Protein AF-A0A7W1ZQX9-F1 (afdb_monomer_lite)

Secondary structure (DSSP, 8-state):
--SSSS-S-----EEEEE-HHHHHHHHHHGGGS-HHHHHHHHHTS-HHHH-S---HHHHHHHHHHHHHHHHHHHHHHHTT--EEEEE--

Radius of gyration: 17.43 Å; chains: 1; bounding box: 52×27×38 Å

pLDDT: mean 88.39, std 15.39, range [42.12, 98.31]

Structure (mmCIF, N/CA/C/O backbone):
data_AF-A0A7W1ZQX9-F1
#
_entry.id   AF-A0A7W1ZQX9-F1
#
loop_
_atom_site.group_PDB
_atom_site.id
_atom_site.type_symbol
_atom_site.label_atom_id
_atom_site.label_alt_id
_atom_site.label_comp_id
_atom_site.label_asym_id
_atom_site.label_entity_id
_atom_site.label_seq_id
_atom_site.pdbx_PDB_ins_code
_atom_site.Cartn_x
_atom_site.Cartn_y
_atom_site.Cartn_z
_atom_site.occupancy
_atom_site.B_iso_or_equiv
_atom_site.auth_seq_id
_atom_site.auth_comp_id
_atom_site.auth_asym_id
_atom_site.auth_atom_id
_atom_site.pdbx_PDB_model_num
ATOM 1 N N . MET A 1 1 ? -37.497 18.509 -11.426 1.00 42.12 1 MET A N 1
ATOM 2 C CA . MET A 1 1 ? -36.688 18.377 -10.188 1.00 42.12 1 MET A CA 1
ATOM 3 C C . MET A 1 1 ? -35.847 17.087 -10.161 1.00 42.12 1 MET A C 1
ATOM 5 O O . MET A 1 1 ? -35.496 16.617 -9.092 1.00 42.12 1 MET A O 1
ATOM 9 N N . SER A 1 2 ? -35.449 16.537 -11.315 1.00 42.75 2 SER A N 1
ATOM 10 C CA . SER A 1 2 ? -34.618 15.321 -11.430 1.00 42.75 2 SER A CA 1
ATOM 11 C C . SER A 1 2 ? -33.214 15.604 -11.992 1.00 42.75 2 SER A C 1
ATOM 13 O O . SER A 1 2 ? -32.550 14.703 -12.484 1.00 42.75 2 SER A O 1
ATOM 15 N N . HIS A 1 3 ? -32.750 16.856 -11.898 1.00 42.66 3 HIS A N 1
ATOM 16 C CA . HIS A 1 3 ? -31.380 17.269 -12.244 1.00 42.66 3 HIS A CA 1
ATOM 17 C C . HIS A 1 3 ? -30.496 17.510 -11.003 1.00 42.66 3 HIS A C 1
ATOM 19 O O . HIS A 1 3 ? -29.384 17.995 -11.135 1.00 42.66 3 HIS A O 1
ATOM 25 N N . VAL A 1 4 ? -30.991 17.216 -9.791 1.00 53.72 4 VAL A N 1
ATOM 26 C CA . VAL A 1 4 ? -30.352 17.630 -8.522 1.00 53.72 4 VAL A CA 1
ATOM 27 C C . VAL A 1 4 ? -29.337 16.612 -7.989 1.00 53.72 4 VAL A C 1
ATOM 29 O O . VAL A 1 4 ? -28.508 16.974 -7.164 1.00 53.72 4 VAL A O 1
ATOM 32 N N . VAL A 1 5 ? -29.376 15.352 -8.438 1.00 55.53 5 VAL A N 1
ATOM 33 C CA . VAL A 1 5 ? -28.575 14.288 -7.799 1.00 55.53 5 VAL A CA 1
ATOM 34 C C . VAL A 1 5 ? -27.696 13.507 -8.783 1.00 55.53 5 VAL A C 1
ATOM 36 O O . VAL A 1 5 ? -26.563 13.203 -8.439 1.00 55.53 5 VAL A O 1
ATOM 39 N N . LEU A 1 6 ? -28.168 13.195 -9.999 1.00 50.69 6 LEU A N 1
ATOM 40 C CA . LEU A 1 6 ? -27.460 12.310 -10.948 1.00 50.69 6 LEU A CA 1
ATOM 41 C C . LEU A 1 6 ? -27.715 12.689 -12.425 1.00 50.69 6 LEU A C 1
ATOM 43 O O . LEU A 1 6 ? -28.056 11.834 -13.236 1.00 50.69 6 LEU A O 1
ATOM 47 N N . ALA A 1 7 ? -27.622 13.972 -12.786 1.00 44.62 7 ALA A N 1
ATOM 48 C CA . ALA A 1 7 ? -27.630 14.387 -14.193 1.00 44.62 7 ALA A CA 1
ATOM 49 C C . ALA A 1 7 ? -26.223 14.856 -14.593 1.00 44.62 7 ALA A C 1
ATOM 51 O O . ALA A 1 7 ? -25.741 15.860 -14.077 1.00 44.62 7 ALA A O 1
ATOM 52 N N . GLY A 1 8 ? -25.574 14.107 -15.485 1.00 60.78 8 GLY A N 1
ATOM 53 C CA . GLY A 1 8 ? -24.206 14.316 -15.963 1.00 60.78 8 GLY A CA 1
ATOM 54 C C . GLY A 1 8 ? -23.679 13.050 -16.644 1.00 60.78 8 GLY A C 1
ATOM 55 O O . GLY A 1 8 ? -24.350 12.016 -16.616 1.00 60.78 8 GLY A O 1
ATOM 56 N N . GLU A 1 9 ? -22.503 13.118 -17.266 1.00 60.84 9 GLU A N 1
ATOM 57 C CA . GLU A 1 9 ? -21.846 11.911 -17.776 1.00 60.84 9 GLU A CA 1
ATOM 58 C C . GLU A 1 9 ? -21.427 11.006 -16.604 1.00 60.84 9 GLU A C 1
ATOM 60 O O . GLU A 1 9 ? -20.835 11.497 -15.638 1.00 60.84 9 GLU A O 1
ATOM 65 N N . PRO A 1 10 ? -21.731 9.697 -16.643 1.00 56.31 10 PRO A N 1
ATOM 66 C CA . PRO A 1 10 ? -21.261 8.767 -15.631 1.00 56.31 10 PRO A CA 1
ATOM 67 C C . PRO A 1 10 ? -19.740 8.636 -15.734 1.00 56.31 10 PRO A C 1
ATOM 69 O O . PRO A 1 10 ? -19.208 8.045 -16.669 1.00 56.31 10 PRO A O 1
ATOM 72 N N . LEU A 1 11 ? -19.041 9.194 -14.751 1.00 59.56 11 LEU A N 1
ATOM 73 C CA . LEU A 1 11 ? -17.604 9.019 -14.599 1.00 59.56 11 LEU A CA 1
ATOM 74 C C . LEU A 1 11 ? -17.351 7.640 -13.970 1.00 59.56 11 LEU A C 1
ATOM 76 O O . LEU A 1 11 ? -17.873 7.322 -12.897 1.00 59.56 11 LEU A O 1
ATOM 80 N N . TYR A 1 12 ? -16.587 6.798 -14.664 1.00 65.00 12 TYR A N 1
ATOM 81 C CA . TYR A 1 12 ? -16.247 5.442 -14.229 1.00 65.00 12 TYR A CA 1
ATOM 82 C C . TYR A 1 12 ? -15.147 5.488 -13.161 1.00 65.00 12 TYR A C 1
ATOM 84 O O . TYR A 1 12 ? -13.969 5.320 -13.453 1.00 65.00 12 TYR A O 1
ATOM 92 N N . TYR A 1 13 ? -15.532 5.732 -11.910 1.00 74.06 13 TYR A N 1
ATOM 93 C CA . TYR A 1 13 ? -14.607 5.696 -10.777 1.00 74.06 13 TYR A CA 1
ATOM 94 C C . TYR A 1 13 ? -14.485 4.291 -10.192 1.00 74.06 13 TYR A C 1
ATOM 96 O O . TYR A 1 13 ? -15.486 3.608 -9.958 1.00 74.06 13 TYR A O 1
ATOM 104 N N . ILE A 1 14 ? -13.261 3.888 -9.853 1.00 82.56 14 ILE A N 1
ATOM 105 C CA . ILE A 1 14 ? -13.043 2.714 -9.008 1.00 82.56 14 ILE A CA 1
ATOM 106 C C . ILE A 1 14 ? -13.208 3.162 -7.557 1.00 82.56 14 ILE A C 1
ATOM 108 O O . ILE A 1 14 ? -12.386 3.915 -7.038 1.00 82.56 14 ILE A O 1
ATOM 112 N N . ILE A 1 15 ? -14.258 2.679 -6.890 1.00 89.19 15 ILE A N 1
ATOM 113 C CA . ILE A 1 15 ? -14.496 2.910 -5.461 1.00 89.19 15 ILE A CA 1
ATOM 114 C C . ILE A 1 15 ? -14.412 1.574 -4.724 1.00 89.19 15 ILE A C 1
ATOM 116 O O . ILE A 1 15 ? -15.175 0.649 -4.996 1.00 89.19 15 ILE A O 1
ATOM 120 N N . SER A 1 16 ? -13.495 1.466 -3.763 1.00 91.00 16 SER A N 1
ATOM 121 C CA . SER A 1 16 ? -13.294 0.252 -2.968 1.00 91.00 16 SER A CA 1
ATOM 122 C C . SER A 1 16 ? -13.292 0.569 -1.476 1.00 91.00 16 SER A C 1
ATOM 124 O O . SER A 1 16 ? -12.330 1.140 -0.959 1.00 91.00 16 SER A O 1
ATOM 126 N N . LEU A 1 17 ? -14.321 0.105 -0.764 1.00 95.56 17 LEU A N 1
ATOM 127 C CA . LEU A 1 17 ? -14.408 0.172 0.694 1.00 95.56 17 LEU A CA 1
ATOM 128 C C . LEU A 1 17 ? -13.855 -1.109 1.334 1.00 95.56 17 LEU A C 1
ATOM 130 O O . LEU A 1 17 ? -14.267 -2.215 0.984 1.00 95.56 17 LEU A O 1
ATOM 134 N N . LYS A 1 18 ? -12.944 -0.967 2.299 1.00 97.75 18 LYS A N 1
ATOM 135 C CA . LYS A 1 18 ? -12.448 -2.056 3.148 1.00 97.75 18 LYS A CA 1
ATOM 136 C C . LYS A 1 18 ? -13.070 -1.958 4.535 1.00 97.75 18 LYS A C 1
ATOM 138 O O . LYS A 1 18 ? -13.041 -0.899 5.1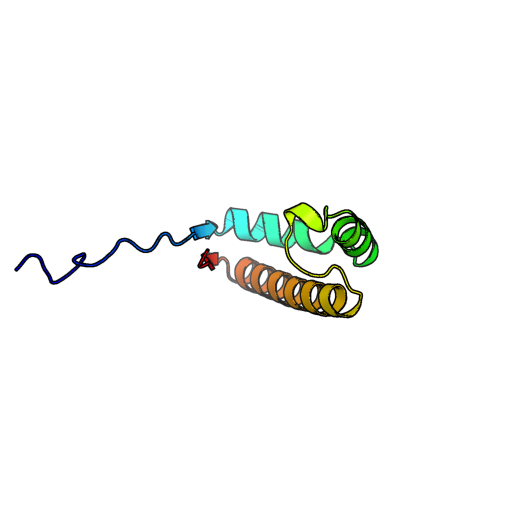64 1.00 97.75 18 LYS A O 1
ATOM 143 N N . THR A 1 19 ? -13.625 -3.070 5.005 1.00 98.06 19 THR A N 1
ATOM 144 C CA . THR A 1 19 ? -14.164 -3.203 6.367 1.00 98.06 19 THR A CA 1
ATOM 145 C C . THR A 1 19 ? -13.042 -3.158 7.412 1.00 98.06 19 THR A C 1
ATOM 147 O O . THR A 1 19 ? -11.906 -3.503 7.085 1.00 98.06 19 THR A O 1
ATOM 150 N N . PRO A 1 20 ? -13.326 -2.829 8.687 1.00 98.25 20 PRO A N 1
ATOM 151 C CA . PRO A 1 20 ? -12.309 -2.821 9.740 1.00 98.25 20 PRO A CA 1
ATOM 152 C C . PRO A 1 20 ? -11.569 -4.153 9.900 1.00 98.25 20 PRO A C 1
ATOM 154 O O . PRO A 1 20 ? -10.386 -4.159 10.225 1.00 98.25 20 PRO A O 1
ATOM 157 N N . GLN A 1 21 ? -12.241 -5.286 9.658 1.00 97.88 21 GLN A N 1
ATOM 158 C CA . GLN A 1 21 ? -11.586 -6.595 9.676 1.00 97.88 21 GLN A CA 1
ATOM 159 C C . GLN A 1 21 ? -10.572 -6.718 8.535 1.00 97.88 21 GLN A C 1
ATOM 161 O O . GLN A 1 21 ? -9.407 -6.989 8.793 1.00 97.88 21 GLN A O 1
ATOM 166 N N . GLN A 1 22 ? -10.979 -6.407 7.302 1.00 97.88 22 GLN A N 1
ATOM 167 C CA . GLN A 1 22 ? -10.069 -6.421 6.1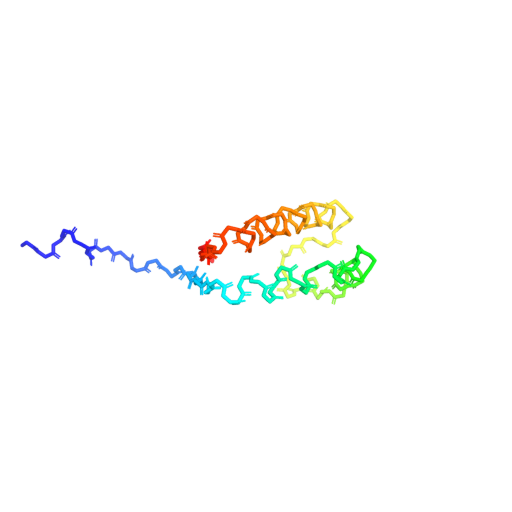53 1.00 97.88 22 GLN A CA 1
ATOM 168 C C . GLN A 1 22 ? -8.900 -5.447 6.334 1.00 97.88 22 GLN A C 1
ATOM 170 O O . GLN A 1 22 ? -7.778 -5.760 5.960 1.00 97.88 22 GLN A O 1
ATOM 175 N N . VAL A 1 23 ? -9.141 -4.277 6.931 1.00 98.31 23 VAL A N 1
ATOM 176 C CA . VAL A 1 23 ? -8.091 -3.297 7.242 1.00 98.31 23 VAL A CA 1
ATOM 177 C C . VAL A 1 23 ? -7.057 -3.885 8.205 1.00 98.31 23 VAL A C 1
ATOM 179 O O . VAL A 1 23 ? -5.864 -3.711 7.970 1.00 98.31 23 VAL A O 1
ATOM 182 N N . ARG A 1 24 ? -7.481 -4.620 9.244 1.00 98.00 24 ARG A N 1
ATOM 183 C CA . ARG A 1 24 ? -6.560 -5.327 10.153 1.00 98.00 24 ARG A CA 1
ATOM 184 C C . ARG A 1 24 ? -5.761 -6.409 9.434 1.00 98.00 24 ARG A C 1
ATOM 186 O O . ARG A 1 24 ? -4.546 -6.465 9.607 1.00 98.00 24 ARG A O 1
ATOM 193 N N . ASP A 1 25 ? -6.425 -7.220 8.617 1.00 98.00 25 ASP A N 1
ATOM 194 C CA . ASP A 1 25 ? -5.778 -8.313 7.885 1.00 98.00 25 ASP A CA 1
ATOM 195 C C . ASP A 1 25 ? -4.721 -7.768 6.908 1.00 98.00 25 ASP A C 1
ATOM 197 O O . ASP A 1 25 ? -3.596 -8.265 6.848 1.00 98.00 25 ASP A O 1
ATOM 201 N N . ILE A 1 26 ? -5.044 -6.678 6.204 1.00 97.50 26 ILE A N 1
ATOM 202 C CA . ILE A 1 26 ? -4.113 -5.981 5.309 1.00 97.50 26 ILE A CA 1
ATOM 203 C C . ILE A 1 26 ? -2.952 -5.373 6.105 1.00 97.50 26 ILE A C 1
ATOM 205 O O . ILE A 1 26 ? -1.794 -5.583 5.747 1.00 97.50 26 ILE A O 1
ATOM 209 N N . ALA A 1 27 ? -3.232 -4.656 7.198 1.00 97.62 27 ALA A N 1
ATOM 210 C CA . ALA A 1 27 ? -2.196 -4.042 8.031 1.00 97.62 27 ALA A CA 1
ATOM 211 C C . ALA A 1 27 ? -1.208 -5.075 8.604 1.00 97.62 27 ALA A C 1
ATOM 213 O O . ALA A 1 27 ? -0.030 -4.759 8.765 1.00 97.62 27 ALA A O 1
ATOM 214 N N . ALA A 1 28 ? -1.668 -6.301 8.872 1.00 97.44 28 ALA A N 1
ATOM 215 C CA . ALA A 1 28 ? -0.823 -7.407 9.314 1.00 97.44 28 ALA A CA 1
ATOM 216 C C . ALA A 1 28 ? 0.026 -8.013 8.180 1.00 97.44 28 ALA A C 1
ATOM 218 O O . ALA A 1 28 ? 1.150 -8.443 8.427 1.00 97.44 28 ALA A O 1
ATOM 219 N N . ALA A 1 29 ? -0.481 -8.037 6.943 1.00 97.06 29 ALA A N 1
ATOM 220 C CA . ALA A 1 29 ? 0.205 -8.642 5.800 1.00 97.06 29 ALA A CA 1
ATOM 221 C C . ALA A 1 29 ? 1.243 -7.716 5.139 1.00 97.06 29 ALA A C 1
ATOM 223 O O . ALA A 1 29 ? 2.307 -8.174 4.722 1.00 97.06 29 ALA A O 1
ATOM 224 N N . LEU A 1 30 ? 0.958 -6.410 5.044 1.00 94.88 30 LEU A N 1
ATOM 225 C CA . LEU A 1 30 ? 1.808 -5.454 4.321 1.00 94.88 30 LEU A CA 1
ATOM 226 C C . LEU A 1 30 ? 3.285 -5.411 4.775 1.00 94.88 30 LEU A C 1
ATOM 228 O O . LEU A 1 30 ? 4.140 -5.252 3.896 1.00 94.88 30 LEU A O 1
ATOM 232 N N . PRO A 1 31 ? 3.637 -5.547 6.073 1.00 94.00 31 PRO A N 1
ATOM 233 C CA . PRO A 1 31 ? 5.031 -5.528 6.524 1.00 94.00 31 PRO A CA 1
ATOM 234 C C . PRO A 1 31 ? 5.899 -6.668 5.975 1.00 94.00 31 PRO A C 1
ATOM 236 O O . PRO A 1 31 ? 7.112 -6.505 5.894 1.00 94.00 31 PRO A O 1
ATOM 239 N N . ALA A 1 32 ? 5.303 -7.796 5.570 1.00 96.19 32 ALA A N 1
ATOM 240 C CA . ALA A 1 32 ? 6.046 -8.950 5.057 1.00 96.19 32 ALA A CA 1
ATOM 241 C C . ALA A 1 32 ? 6.685 -8.704 3.676 1.00 96.19 32 ALA A C 1
ATOM 243 O O . ALA A 1 32 ? 7.573 -9.445 3.262 1.00 96.19 32 ALA A O 1
ATOM 244 N N . ILE A 1 33 ? 6.247 -7.670 2.954 1.00 96.38 33 ILE A N 1
ATOM 245 C CA . ILE A 1 33 ? 6.770 -7.331 1.627 1.00 96.38 33 ILE A CA 1
ATOM 246 C C . ILE A 1 33 ? 8.063 -6.518 1.796 1.00 96.38 33 ILE A C 1
ATOM 248 O O . ILE A 1 33 ? 8.031 -5.334 2.119 1.00 96.38 33 ILE A O 1
ATOM 252 N N . THR A 1 34 ? 9.230 -7.122 1.608 1.00 97.12 34 THR A N 1
ATOM 253 C CA . THR A 1 34 ? 10.499 -6.380 1.704 1.00 97.12 34 THR A CA 1
ATOM 254 C C . THR A 1 34 ? 10.685 -5.447 0.503 1.00 97.12 34 THR A C 1
ATOM 256 O O . THR A 1 34 ? 10.044 -5.616 -0.535 1.00 97.12 34 THR A O 1
ATOM 259 N N . GLN A 1 35 ? 11.573 -4.454 0.626 1.00 97.38 35 GLN A N 1
ATOM 260 C CA . GLN A 1 35 ? 11.916 -3.581 -0.503 1.00 97.38 35 GLN A CA 1
ATOM 261 C C . GLN A 1 35 ? 12.521 -4.375 -1.664 1.00 97.38 35 GLN A C 1
ATOM 263 O O . GLN A 1 35 ? 12.226 -4.090 -2.818 1.00 97.38 35 GLN A O 1
ATOM 268 N N . GLU A 1 36 ? 13.326 -5.392 -1.357 1.00 97.38 36 GLU A N 1
ATOM 269 C CA . GLU A 1 36 ? 13.927 -6.286 -2.347 1.00 97.38 36 GLU A CA 1
ATOM 270 C C . GLU A 1 36 ? 12.867 -7.088 -3.113 1.00 97.38 36 GLU A C 1
ATOM 272 O O . GLU A 1 36 ? 12.874 -7.093 -4.342 1.00 97.38 36 GLU A O 1
ATOM 277 N N . GLU A 1 37 ? 11.901 -7.688 -2.411 1.00 96.69 37 GLU A N 1
ATOM 278 C CA . GLU A 1 37 ? 10.804 -8.428 -3.047 1.00 96.69 37 GLU A CA 1
ATOM 279 C C . GLU A 1 37 ? 9.917 -7.501 -3.888 1.00 96.69 37 GLU A C 1
ATOM 281 O O . GLU A 1 37 ? 9.532 -7.833 -5.011 1.00 96.69 37 GLU A O 1
ATOM 286 N N . PHE A 1 38 ? 9.613 -6.309 -3.368 1.00 96.50 38 PHE A N 1
ATOM 287 C CA . PHE A 1 38 ? 8.848 -5.303 -4.100 1.00 96.50 38 PHE A CA 1
ATOM 288 C C . PHE A 1 38 ? 9.579 -4.876 -5.375 1.00 96.50 38 PHE A C 1
ATOM 290 O O . PHE A 1 38 ? 8.978 -4.809 -6.445 1.00 96.50 38 PHE A O 1
ATOM 297 N N . ARG A 1 39 ? 10.889 -4.641 -5.272 1.00 97.19 39 ARG A N 1
ATOM 298 C CA . ARG A 1 39 ? 11.760 -4.280 -6.390 1.00 97.19 39 ARG A CA 1
ATOM 299 C C . ARG A 1 39 ? 11.790 -5.360 -7.454 1.00 97.19 39 ARG A C 1
ATOM 301 O O . ARG A 1 39 ? 11.577 -5.060 -8.625 1.00 97.19 39 ARG A O 1
ATOM 308 N N . HIS A 1 40 ? 12.014 -6.606 -7.050 1.00 96.88 40 HIS A N 1
ATOM 309 C CA . HIS A 1 40 ? 12.019 -7.741 -7.963 1.00 96.88 40 HIS A CA 1
ATOM 310 C C . HIS A 1 40 ? 10.704 -7.821 -8.754 1.00 96.88 40 HIS A C 1
ATOM 312 O O . HIS A 1 40 ? 10.724 -7.972 -9.973 1.00 96.88 40 HIS A O 1
ATOM 318 N N . ARG A 1 41 ? 9.557 -7.629 -8.088 1.00 95.25 41 ARG A N 1
ATOM 319 C CA . ARG A 1 41 ? 8.244 -7.601 -8.754 1.00 95.25 41 ARG A CA 1
ATOM 320 C C . ARG A 1 41 ? 8.052 -6.390 -9.661 1.00 95.25 41 ARG A C 1
ATOM 322 O O . ARG A 1 41 ? 7.496 -6.553 -10.741 1.00 95.25 41 ARG A O 1
ATOM 329 N N . TYR A 1 42 ? 8.503 -5.206 -9.248 1.00 95.31 42 TYR A N 1
ATOM 330 C CA . TYR A 1 42 ? 8.375 -3.972 -10.027 1.00 95.31 42 TYR A CA 1
ATOM 331 C C . TYR A 1 42 ? 9.092 -4.075 -11.378 1.00 95.31 42 TYR A C 1
ATOM 333 O O . TYR A 1 42 ? 8.508 -3.787 -12.418 1.00 95.31 42 TYR A O 1
ATOM 341 N N . PHE A 1 43 ? 10.331 -4.568 -11.387 1.00 95.75 43 PHE A N 1
ATOM 342 C CA . PHE A 1 43 ? 11.101 -4.726 -12.627 1.00 95.75 43 PHE A CA 1
ATOM 343 C C . PHE A 1 43 ? 10.714 -5.965 -13.450 1.00 95.75 43 PHE A C 1
ATOM 345 O O . PHE A 1 43 ? 11.176 -6.112 -14.578 1.00 95.75 43 PHE A O 1
ATOM 352 N N . ALA A 1 44 ? 9.855 -6.839 -12.918 1.00 95.69 44 ALA A N 1
ATOM 353 C CA . ALA A 1 44 ? 9.261 -7.948 -13.664 1.00 95.69 44 ALA A CA 1
ATOM 354 C C . ALA A 1 44 ? 7.984 -7.548 -14.430 1.00 95.69 44 ALA A C 1
ATOM 356 O O . ALA A 1 44 ? 7.437 -8.368 -15.171 1.00 95.69 44 ALA A O 1
ATOM 357 N N . ILE A 1 45 ? 7.489 -6.317 -14.253 1.00 94.19 45 ILE A N 1
ATOM 358 C CA . ILE A 1 45 ? 6.346 -5.791 -15.004 1.00 94.19 45 ILE A CA 1
ATOM 359 C C . ILE A 1 45 ? 6.722 -5.708 -16.489 1.00 94.19 45 ILE A C 1
ATOM 361 O O . ILE A 1 45 ? 7.799 -5.230 -16.837 1.00 94.19 45 ILE A O 1
ATOM 365 N N . ASP A 1 46 ? 5.831 -6.147 -17.383 1.00 92.69 46 ASP A N 1
ATOM 366 C CA . ASP A 1 46 ? 6.030 -5.953 -18.821 1.00 92.69 46 ASP A CA 1
ATOM 367 C C . ASP A 1 46 ? 5.891 -4.458 -19.171 1.00 92.69 46 ASP A C 1
ATOM 369 O O . ASP A 1 46 ? 4.780 -3.915 -19.093 1.00 92.69 46 ASP A O 1
ATOM 373 N N . PRO A 1 47 ? 6.973 -3.781 -19.603 1.00 88.31 47 PRO A N 1
ATOM 374 C CA . PRO A 1 47 ? 6.941 -2.349 -19.881 1.00 88.31 47 PRO A CA 1
ATOM 375 C C . PRO A 1 47 ? 5.983 -1.995 -21.025 1.00 88.31 47 PRO A C 1
ATOM 377 O O . PRO A 1 47 ? 5.430 -0.896 -21.039 1.00 88.31 47 PRO A O 1
ATOM 380 N N . LYS A 1 48 ? 5.740 -2.916 -21.972 1.00 87.19 48 LYS A N 1
ATOM 381 C CA . LYS A 1 48 ? 4.806 -2.672 -23.084 1.00 87.19 48 LYS A CA 1
ATOM 382 C C . LYS A 1 48 ? 3.359 -2.617 -22.613 1.00 87.19 48 LYS A C 1
ATOM 384 O O . LYS A 1 48 ? 2.582 -1.831 -23.143 1.00 87.19 48 LYS A O 1
ATOM 389 N N . SER A 1 49 ? 3.016 -3.450 -21.636 1.00 89.75 49 SER A N 1
ATOM 390 C CA . SER A 1 49 ? 1.674 -3.514 -21.058 1.00 89.75 49 SER A CA 1
ATOM 391 C C . SER A 1 49 ? 1.434 -2.408 -20.028 1.00 89.75 49 SER A C 1
ATOM 393 O O . SER A 1 49 ? 0.312 -1.932 -19.895 1.00 89.75 49 SER A O 1
ATOM 395 N N . TYR A 1 50 ? 2.477 -1.991 -19.306 1.00 88.00 50 TYR A N 1
ATOM 396 C CA . TYR A 1 50 ? 2.374 -0.969 -18.264 1.00 88.00 50 TYR A CA 1
ATOM 397 C C . TYR A 1 50 ? 2.256 0.454 -18.819 1.00 88.00 50 TYR A C 1
ATOM 399 O O . TYR A 1 50 ? 1.560 1.279 -18.238 1.00 88.00 50 TYR A O 1
ATOM 407 N N . GLY A 1 51 ? 2.911 0.746 -19.948 1.00 86.31 51 GLY A N 1
ATOM 408 C CA . GLY A 1 51 ? 2.800 2.045 -20.622 1.00 86.31 51 GLY A CA 1
ATOM 409 C C . GLY A 1 51 ? 3.599 3.187 -19.979 1.00 86.31 51 GLY A C 1
ATOM 410 O O . GLY A 1 51 ? 3.590 4.294 -20.512 1.00 86.31 51 GLY A O 1
ATOM 411 N N . PHE A 1 52 ? 4.334 2.921 -18.895 1.00 84.06 52 PHE A N 1
ATOM 412 C CA . PHE A 1 52 ? 5.219 3.876 -18.223 1.00 84.06 52 PHE A CA 1
ATOM 413 C C . PHE A 1 52 ? 6.655 3.340 -18.117 1.00 84.06 52 PHE A C 1
ATOM 415 O O . PHE A 1 52 ? 6.863 2.122 -18.159 1.00 84.06 52 PHE A O 1
ATOM 422 N N . PRO A 1 53 ? 7.661 4.224 -17.976 1.00 83.75 53 PRO A N 1
ATOM 423 C CA . PRO A 1 53 ? 9.033 3.805 -17.724 1.00 83.75 53 PRO A CA 1
ATOM 424 C C . PRO A 1 53 ? 9.159 2.979 -16.434 1.00 83.75 53 PRO A C 1
ATOM 426 O O . PRO A 1 53 ? 8.548 3.273 -15.411 1.00 83.75 53 PRO A O 1
ATOM 429 N N . LEU A 1 54 ? 9.988 1.936 -16.486 1.00 90.94 54 LEU A N 1
ATOM 430 C CA . LEU A 1 54 ? 10.410 1.164 -15.317 1.00 90.94 54 LEU A CA 1
ATOM 431 C C . LEU A 1 54 ? 11.841 1.577 -14.972 1.00 90.94 54 LEU A C 1
ATOM 433 O O . LEU A 1 54 ? 12.791 0.842 -15.240 1.00 90.94 54 LEU A O 1
ATOM 437 N N . SER A 1 55 ? 12.000 2.801 -14.470 1.00 93.12 55 SER A N 1
ATOM 438 C CA . SER A 1 55 ? 13.297 3.332 -14.048 1.00 93.12 55 SER A CA 1
ATOM 439 C C . SER A 1 55 ? 13.533 3.143 -12.545 1.00 93.12 55 SER A C 1
ATOM 441 O O . SER A 1 55 ? 12.622 2.825 -11.780 1.00 93.12 55 SER A O 1
ATOM 443 N N . GLU A 1 56 ? 14.775 3.358 -12.111 1.00 94.44 56 GLU A N 1
ATOM 444 C CA . GLU A 1 56 ? 15.130 3.411 -10.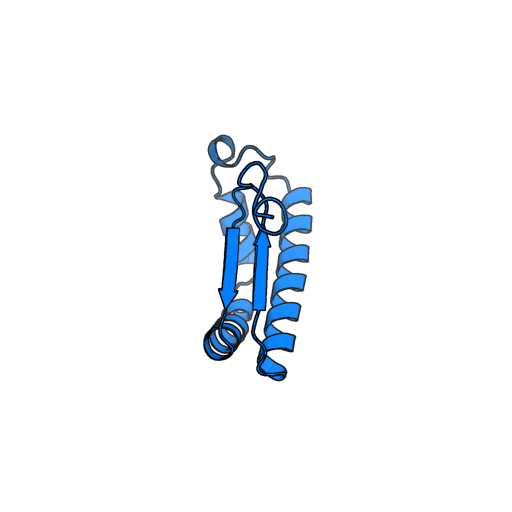686 1.00 94.44 56 GLU A CA 1
ATOM 445 C C . GLU A 1 56 ? 14.404 4.532 -9.939 1.00 94.44 56 GLU A C 1
ATOM 447 O O . GLU A 1 56 ? 14.012 4.360 -8.785 1.00 94.44 56 GLU A O 1
ATOM 452 N N . GLU A 1 57 ? 14.218 5.674 -10.602 1.00 94.62 57 GLU A N 1
ATOM 453 C CA . GLU A 1 57 ? 13.527 6.834 -10.045 1.00 94.62 57 GLU A CA 1
ATOM 454 C C . GLU A 1 57 ? 12.042 6.523 -9.828 1.00 94.62 57 GLU A C 1
ATOM 456 O O . GLU A 1 57 ? 11.524 6.719 -8.727 1.00 94.62 57 GLU A O 1
ATOM 461 N N . ASP A 1 58 ? 11.388 5.929 -10.830 1.00 93.38 58 ASP A N 1
ATOM 462 C CA . ASP A 1 58 ? 9.984 5.515 -10.734 1.00 93.38 58 ASP A CA 1
ATOM 463 C C . ASP A 1 58 ? 9.785 4.422 -9.675 1.00 93.38 58 ASP A C 1
ATOM 465 O O . ASP A 1 58 ? 8.795 4.430 -8.936 1.00 93.38 58 ASP A O 1
ATOM 469 N N . PHE A 1 59 ? 10.742 3.494 -9.552 1.00 95.56 59 PHE A N 1
ATOM 470 C CA . PHE A 1 59 ? 10.744 2.510 -8.472 1.00 95.56 59 PHE A CA 1
ATOM 471 C C . PHE A 1 59 ? 10.808 3.192 -7.100 1.00 95.56 59 PHE A C 1
ATOM 473 O O . PHE A 1 59 ? 10.019 2.845 -6.219 1.00 95.56 59 PHE A O 1
ATOM 480 N N . 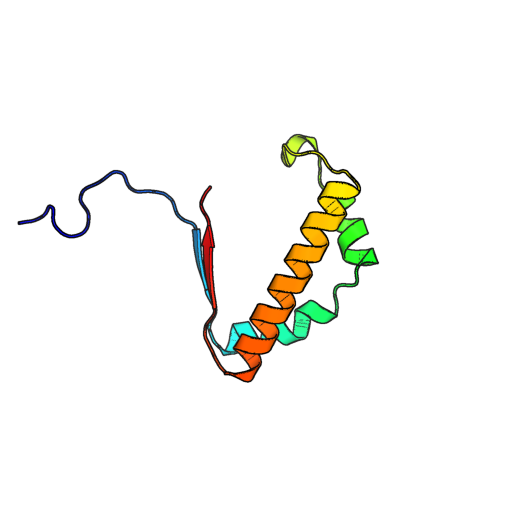GLY A 1 60 ? 11.719 4.154 -6.915 1.00 96.06 60 GLY A N 1
ATOM 481 C CA . GLY A 1 60 ? 11.852 4.908 -5.667 1.00 96.06 60 GLY A CA 1
ATOM 482 C C . GLY A 1 60 ? 10.550 5.616 -5.293 1.00 96.06 60 GLY A C 1
ATOM 483 O O . GLY A 1 60 ? 10.025 5.405 -4.201 1.00 96.06 60 GLY A O 1
ATOM 484 N N . TYR A 1 61 ? 9.967 6.346 -6.245 1.00 94.38 61 TYR A N 1
ATOM 485 C CA . TYR A 1 61 ? 8.670 7.005 -6.084 1.00 94.38 61 TYR A CA 1
ATOM 486 C C . TYR A 1 61 ? 7.557 6.022 -5.689 1.00 94.38 61 TYR A C 1
ATOM 488 O O . TYR A 1 61 ? 6.802 6.256 -4.742 1.00 94.38 61 TYR A O 1
ATOM 496 N N . THR A 1 62 ? 7.470 4.885 -6.382 1.00 94.50 62 THR A N 1
ATOM 497 C CA . THR A 1 62 ? 6.453 3.857 -6.121 1.00 94.50 62 THR A CA 1
ATOM 498 C C . THR A 1 62 ? 6.634 3.219 -4.739 1.00 94.50 62 THR A C 1
ATOM 500 O O . THR A 1 62 ? 5.657 2.966 -4.027 1.00 94.50 62 THR A O 1
ATOM 503 N N . TRP A 1 63 ? 7.879 2.969 -4.332 1.00 96.56 63 TRP A N 1
ATOM 504 C CA . TRP A 1 63 ? 8.203 2.406 -3.025 1.00 96.56 63 TRP A CA 1
ATOM 505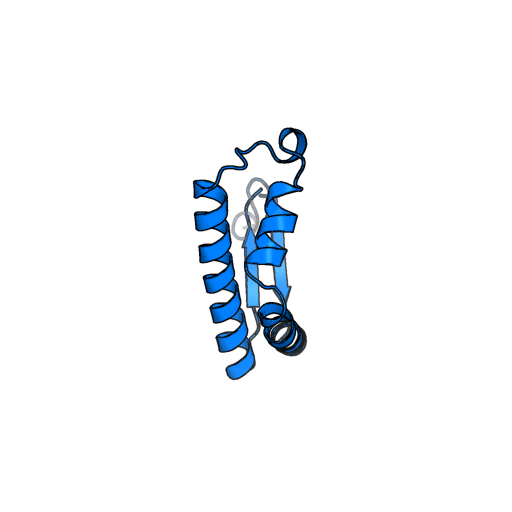 C C . TRP A 1 63 ? 7.850 3.354 -1.871 1.00 96.56 63 TRP A C 1
ATOM 507 O O . TRP A 1 63 ? 7.310 2.904 -0.852 1.00 96.56 63 TRP A O 1
ATOM 517 N N . ASP A 1 64 ? 8.096 4.652 -2.040 1.00 96.62 64 ASP A N 1
ATOM 518 C CA . ASP A 1 64 ? 7.752 5.672 -1.047 1.00 96.62 64 ASP A CA 1
ATOM 519 C C . ASP A 1 64 ? 6.231 5.783 -0.866 1.00 96.62 64 ASP A C 1
ATOM 521 O O . ASP A 1 64 ? 5.729 5.765 0.263 1.00 96.62 64 ASP A O 1
ATOM 525 N N . TRP A 1 65 ? 5.465 5.769 -1.963 1.00 95.69 65 TRP A N 1
ATOM 526 C CA . TRP A 1 65 ? 4.001 5.682 -1.895 1.00 95.69 65 TRP A CA 1
ATOM 527 C C . TRP A 1 65 ? 3.518 4.431 -1.172 1.00 95.69 65 TRP A C 1
ATOM 529 O O . TRP A 1 65 ? 2.579 4.491 -0.371 1.00 95.69 65 TRP A O 1
ATOM 539 N N . PHE A 1 66 ? 4.174 3.296 -1.407 1.00 96.56 66 PHE A N 1
ATOM 540 C CA . PHE A 1 66 ? 3.854 2.064 -0.704 1.00 96.56 66 PHE A CA 1
ATOM 541 C C . PHE A 1 66 ? 4.091 2.177 0.812 1.00 96.56 66 PHE A C 1
ATOM 543 O O . PHE A 1 66 ? 3.304 1.623 1.586 1.00 96.56 66 PHE A O 1
ATOM 550 N N . GLN A 1 67 ? 5.086 2.952 1.268 1.00 97.56 67 GLN A N 1
ATOM 551 C CA . GLN A 1 67 ? 5.230 3.256 2.700 1.00 97.56 67 GLN A CA 1
ATOM 552 C C . GLN A 1 67 ? 4.049 4.079 3.225 1.00 97.56 67 GLN A C 1
ATOM 554 O O . GLN A 1 67 ? 3.489 3.744 4.269 1.00 97.56 67 GLN A O 1
ATOM 559 N N . GLY A 1 68 ? 3.587 5.080 2.473 1.00 96.19 68 GLY A N 1
ATOM 560 C CA . GLY A 1 68 ? 2.385 5.843 2.828 1.00 96.19 68 GLY A CA 1
ATOM 561 C C . GLY A 1 68 ? 1.137 4.960 2.972 1.00 96.19 68 GLY A C 1
ATOM 562 O O . GLY A 1 68 ? 0.374 5.095 3.932 1.00 96.19 68 GLY A O 1
ATOM 563 N N . VAL A 1 69 ? 0.957 3.987 2.071 1.00 96.25 69 VAL A N 1
ATOM 564 C CA . VAL A 1 69 ? -0.136 3.001 2.153 1.00 96.25 69 VAL A CA 1
ATOM 565 C C . VAL A 1 69 ? -0.021 2.151 3.421 1.00 96.25 69 VAL A C 1
ATOM 567 O O . VAL A 1 69 ? -1.025 1.923 4.100 1.00 96.25 69 VAL A O 1
ATOM 570 N N . ARG A 1 70 ? 1.187 1.709 3.788 1.00 97.00 70 ARG A N 1
ATOM 571 C CA . ARG A 1 70 ? 1.413 0.961 5.036 1.00 97.00 70 ARG A CA 1
ATOM 572 C C . ARG A 1 70 ? 1.003 1.762 6.257 1.00 97.00 70 ARG A C 1
ATOM 574 O O . ARG A 1 70 ? 0.266 1.247 7.096 1.00 97.00 70 ARG A O 1
ATOM 581 N N . GLU A 1 71 ? 1.441 3.012 6.339 1.00 97.50 71 GLU A N 1
ATOM 582 C CA . GLU A 1 71 ? 1.102 3.886 7.458 1.00 97.50 71 GLU A CA 1
ATOM 583 C C . GLU A 1 71 ? -0.405 4.121 7.566 1.00 97.50 71 GLU A C 1
ATOM 585 O O . GLU A 1 71 ? -0.963 4.052 8.665 1.00 97.50 71 GLU A O 1
ATOM 590 N N . LEU A 1 72 ? -1.081 4.347 6.435 1.00 97.06 72 LEU A N 1
ATOM 591 C CA . LEU A 1 72 ? -2.533 4.499 6.385 1.00 97.06 72 LEU A CA 1
ATOM 592 C C . LEU A 1 72 ? -3.237 3.278 6.990 1.00 97.06 72 LEU A C 1
ATOM 594 O O . LEU A 1 72 ? -4.063 3.428 7.893 1.00 97.06 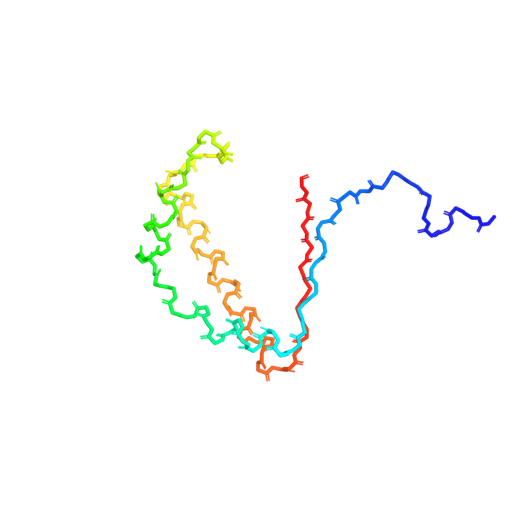72 LEU A O 1
ATOM 598 N N . TYR A 1 73 ? -2.898 2.072 6.523 1.00 98.12 73 TYR A N 1
ATOM 599 C CA . TYR A 1 73 ? -3.524 0.841 7.008 1.00 98.12 73 TYR A CA 1
ATOM 600 C C . TYR A 1 73 ? -3.192 0.555 8.473 1.00 98.12 73 TYR A C 1
ATOM 602 O O . TYR A 1 73 ? -4.079 0.145 9.219 1.00 98.12 73 TYR A O 1
ATOM 610 N N . GLN A 1 74 ? -1.963 0.818 8.924 1.00 97.69 74 GLN A N 1
ATOM 611 C CA . GLN A 1 74 ? -1.589 0.658 10.333 1.00 97.69 74 GLN A CA 1
ATOM 612 C C . GLN A 1 74 ? -2.399 1.583 11.252 1.00 97.69 74 GLN A C 1
ATOM 614 O O . GLN A 1 74 ? -2.933 1.132 12.269 1.00 97.69 74 GLN A O 1
ATOM 619 N N . ARG A 1 75 ? -2.537 2.864 10.888 1.00 98.06 75 ARG A N 1
ATOM 620 C CA . ARG A 1 75 ? -3.333 3.836 11.657 1.00 98.06 75 ARG A CA 1
ATOM 621 C C . ARG A 1 75 ? -4.814 3.458 11.654 1.00 98.06 75 ARG A C 1
ATOM 623 O O . ARG A 1 75 ? -5.431 3.383 12.715 1.00 98.06 75 ARG A O 1
ATOM 630 N N . ALA A 1 76 ? -5.369 3.138 10.484 1.00 97.88 76 ALA A N 1
ATOM 631 C CA . ALA A 1 76 ? -6.766 2.735 10.355 1.00 97.88 76 ALA A CA 1
ATOM 632 C C . ALA A 1 76 ? -7.076 1.446 11.135 1.00 97.88 76 ALA A C 1
ATOM 634 O O . ALA A 1 76 ? -8.112 1.369 11.795 1.00 97.88 76 ALA A O 1
ATOM 635 N N . ALA A 1 77 ? -6.169 0.464 11.126 1.00 97.94 77 ALA A N 1
ATOM 636 C CA . ALA A 1 77 ? -6.310 -0.769 11.896 1.00 97.94 77 ALA A CA 1
ATOM 637 C C . ALA A 1 77 ? -6.301 -0.506 13.407 1.00 97.94 77 ALA A C 1
ATOM 639 O O . ALA A 1 77 ? -7.157 -1.037 14.117 1.00 97.94 77 ALA A O 1
ATOM 640 N N . LYS A 1 78 ? -5.383 0.347 13.891 1.00 98.00 78 LYS A N 1
ATOM 641 C CA . LYS A 1 78 ? -5.299 0.743 15.307 1.00 98.00 78 LYS A CA 1
ATOM 642 C C . LYS A 1 78 ? -6.583 1.413 15.797 1.00 98.00 78 LYS A C 1
ATOM 644 O O . LYS A 1 78 ? -6.985 1.206 16.937 1.00 98.00 78 LYS A O 1
ATOM 649 N N . GLU A 1 79 ? -7.225 2.199 14.940 1.00 97.88 79 GLU A N 1
ATOM 650 C CA . GLU A 1 79 ? -8.447 2.938 15.267 1.00 97.88 79 GLU A CA 1
ATOM 651 C C . GLU A 1 79 ? -9.739 2.180 14.913 1.00 97.88 79 GLU A C 1
ATOM 653 O O . GLU A 1 79 ? -10.833 2.695 15.131 1.00 97.88 79 GLU A O 1
ATOM 658 N N . GLY A 1 80 ? -9.640 0.965 14.360 1.00 96.81 80 GLY A N 1
ATOM 659 C CA . GLY A 1 80 ? -10.801 0.168 13.957 1.00 96.81 80 GLY A CA 1
ATOM 660 C C . GLY A 1 80 ? -11.630 0.799 12.832 1.00 96.81 80 GLY A C 1
ATOM 661 O O . GLY A 1 80 ? -12.843 0.591 12.776 1.00 96.81 80 GLY A O 1
ATOM 662 N N . ARG A 1 81 ? -10.999 1.578 11.947 1.00 97.44 81 ARG A N 1
ATOM 663 C CA . ARG A 1 81 ? -11.674 2.326 10.878 1.00 97.44 81 ARG A CA 1
ATOM 664 C C . ARG A 1 81 ? -11.803 1.532 9.583 1.00 97.44 81 ARG A C 1
ATOM 666 O O . ARG A 1 81 ? -11.037 0.615 9.299 1.00 97.44 81 ARG A O 1
ATOM 673 N N . PHE A 1 82 ? -12.772 1.948 8.775 1.00 97.88 82 PHE A N 1
ATOM 674 C CA . PHE A 1 82 ? -12.850 1.594 7.362 1.00 97.88 82 PHE A CA 1
ATOM 675 C C . PHE A 1 82 ? -11.797 2.371 6.564 1.00 97.88 82 PHE A C 1
ATOM 677 O O . PHE A 1 82 ? -11.409 3.473 6.955 1.00 97.88 82 PHE A O 1
ATOM 684 N N . VAL A 1 83 ? -11.395 1.830 5.414 1.00 97.12 83 VAL A N 1
ATOM 685 C CA . VAL A 1 83 ? -10.568 2.544 4.428 1.00 97.12 83 VAL A CA 1
ATOM 686 C C . VAL A 1 83 ? -11.310 2.574 3.098 1.00 97.12 83 VAL A C 1
ATOM 688 O O . VAL A 1 83 ? -11.714 1.527 2.593 1.00 97.12 83 VAL A O 1
ATOM 691 N N . LEU A 1 84 ? -11.503 3.769 2.543 1.00 94.88 84 LEU A N 1
ATOM 692 C CA . LEU A 1 84 ? -12.111 3.984 1.234 1.00 94.88 84 LEU A CA 1
ATOM 693 C C . LEU A 1 84 ? -11.027 4.435 0.258 1.00 94.88 84 LEU A C 1
ATOM 695 O O . LEU A 1 84 ? -10.372 5.445 0.499 1.00 94.88 84 LEU A O 1
ATOM 699 N N . PHE A 1 85 ? -10.863 3.696 -0.834 1.00 91.50 85 PHE A N 1
ATOM 700 C CA . PHE A 1 85 ? -10.054 4.121 -1.970 1.00 91.50 85 PHE A CA 1
ATOM 701 C C . PHE A 1 85 ? -10.954 4.555 -3.114 1.00 91.50 85 PHE A C 1
ATOM 703 O O . PHE A 1 85 ? -11.943 3.885 -3.419 1.00 91.50 85 PHE A O 1
ATOM 710 N N . THR A 1 86 ? -10.567 5.654 -3.745 1.00 89.44 86 THR A N 1
ATOM 711 C CA . THR A 1 86 ? -11.159 6.176 -4.971 1.00 89.44 86 THR A CA 1
ATOM 712 C C . THR A 1 86 ? -10.036 6.392 -5.972 1.00 89.44 86 THR A C 1
ATOM 714 O O . THR A 1 86 ? -9.032 7.004 -5.610 1.00 89.44 86 THR A O 1
ATOM 717 N N . ALA A 1 87 ? -10.197 5.900 -7.193 1.00 83.38 87 ALA A N 1
ATOM 718 C CA . ALA A 1 87 ? -9.268 6.153 -8.285 1.00 83.38 87 ALA A CA 1
ATOM 719 C C . ALA A 1 87 ? -10.038 6.508 -9.559 1.00 83.38 87 ALA A C 1
ATOM 721 O O . ALA A 1 87 ? -11.104 5.942 -9.834 1.00 83.38 87 ALA A O 1
ATOM 722 N N . ASP A 1 88 ? -9.486 7.457 -10.298 1.00 79.31 88 ASP A N 1
ATOM 723 C CA . ASP A 1 88 ? -9.767 7.717 -11.700 1.00 79.31 88 ASP A CA 1
ATOM 724 C C . ASP A 1 88 ? -8.974 6.739 -12.585 1.00 79.31 88 ASP A C 1
ATOM 726 O O . ASP A 1 88 ? -7.904 6.263 -12.201 1.00 79.31 88 ASP A O 1
ATOM 730 N N . GLN A 1 89 ? -9.561 6.363 -13.725 1.00 62.03 89 GLN A N 1
ATOM 731 C CA . GLN A 1 89 ? -8.914 5.551 -14.762 1.00 62.03 89 GLN A CA 1
ATOM 732 C C . GLN A 1 89 ? -8.450 6.428 -15.917 1.00 62.03 89 GLN A C 1
ATOM 734 O O . GLN A 1 89 ? -9.188 7.384 -16.250 1.00 62.03 89 GLN A O 1
#

Sequence (89 aa):
MSHVVLAGEPLYYIISLKTPQQVRDIAAALPAITQEEFRHRYFAIDPKSYGFPLSEEDFGYTWDWFQGVRELYQRAAKEGRFVLFTADQ

Foldseek 3Di:
DPCPPDPDPDFDKDKDKDALVRLLVCLVPLVVCDLVNLLVVLVVDDCVVVVDDSDPVVSVVVVVVSVVVNVVSNVCNVVSHMDMDIDGD